Protein AF-A0AA45U0K4-F1 (afdb_monomer_lite)

Radius of gyration: 19.14 Å; chains: 1; bounding box: 47×31×53 Å

Sequence (154 aa):
AHTVQAVRRYLKDFLSRPASLDAPASLASCLDSLPSGERLRLLDALYEMALADGPLQRSEREALKRMAEGLDVPDAKVQALAELHLGDATAHYQTLGLPPDATDAEVKSAYRKLAARFHPDKAAHLAPKAAEQAARRFQAARDAYEEIRRLRGL

pLDDT: mean 78.35, std 15.09, range [41.66, 93.94]

Structure (mmCIF, N/CA/C/O backbone):
data_AF-A0AA45U0K4-F1
#
_entry.id   AF-A0AA45U0K4-F1
#
loop_
_atom_site.group_PDB
_atom_site.id
_atom_site.type_symbol
_atom_site.label_atom_id
_atom_site.label_alt_id
_atom_site.label_comp_id
_atom_site.label_asym_id
_atom_site.label_entity_id
_atom_site.label_seq_id
_atom_site.pdbx_PDB_ins_code
_atom_site.Cartn_x
_atom_site.Cartn_y
_atom_site.Cartn_z
_atom_site.occupancy
_atom_site.B_iso_or_equiv
_atom_site.auth_seq_id
_atom_site.auth_comp_id
_atom_site.auth_asym_id
_atom_site.auth_atom_id
_atom_site.pdbx_PDB_model_num
ATOM 1 N N . ALA A 1 1 ? -23.442 -13.424 21.223 1.00 48.38 1 ALA A N 1
ATOM 2 C CA . ALA A 1 1 ? -22.963 -13.252 19.832 1.00 48.38 1 ALA A CA 1
ATOM 3 C C . ALA A 1 1 ? -23.485 -11.978 19.137 1.00 48.38 1 ALA A C 1
ATOM 5 O O . ALA A 1 1 ? -22.806 -11.486 18.248 1.00 48.38 1 ALA A O 1
ATOM 6 N N . HIS A 1 2 ? -24.622 -11.387 19.545 1.00 43.97 2 HIS A N 1
ATOM 7 C CA . HIS A 1 2 ? -25.192 -10.186 18.899 1.00 43.97 2 HIS A CA 1
ATOM 8 C C . HIS A 1 2 ? -24.440 -8.865 19.155 1.00 43.97 2 HIS A C 1
ATOM 10 O O . HIS A 1 2 ? -24.473 -7.968 18.317 1.00 43.97 2 HIS A O 1
ATOM 16 N N . THR A 1 3 ? -23.735 -8.737 20.280 1.00 49.09 3 THR A N 1
ATOM 17 C CA . THR A 1 3 ? -23.097 -7.476 20.697 1.00 49.09 3 THR A CA 1
ATOM 18 C C . THR A 1 3 ? -21.894 -7.108 19.828 1.00 49.09 3 THR A C 1
ATOM 20 O O . THR A 1 3 ? -21.745 -5.955 19.443 1.00 49.09 3 THR A O 1
ATOM 23 N N . VAL A 1 4 ? -21.079 -8.096 19.445 1.00 43.69 4 VAL A N 1
ATOM 24 C CA . VAL A 1 4 ? -19.891 -7.886 18.597 1.00 43.69 4 VAL A CA 1
ATOM 25 C C . VAL A 1 4 ? -20.297 -7.479 17.180 1.00 43.69 4 VAL A C 1
ATOM 27 O O . VAL A 1 4 ? -19.729 -6.546 16.628 1.00 43.69 4 VAL A O 1
ATOM 30 N N . GLN A 1 5 ? -21.333 -8.105 16.610 1.00 46.59 5 GLN A N 1
ATOM 31 C CA . GLN A 1 5 ? -21.857 -7.723 15.292 1.00 46.59 5 GLN A CA 1
ATOM 32 C C . GLN A 1 5 ? -22.495 -6.325 15.287 1.00 46.59 5 GLN A C 1
ATOM 34 O O . GLN A 1 5 ? -22.373 -5.606 14.297 1.00 46.59 5 GLN A O 1
ATOM 39 N N . ALA A 1 6 ? -23.141 -5.918 16.384 1.00 47.88 6 ALA A N 1
ATOM 40 C CA . ALA A 1 6 ? -23.707 -4.577 16.520 1.00 47.88 6 ALA A CA 1
ATOM 41 C C . ALA A 1 6 ? -22.615 -3.499 16.633 1.00 47.88 6 ALA A C 1
ATOM 43 O O . ALA A 1 6 ? -22.671 -2.503 15.917 1.00 47.88 6 ALA A O 1
ATOM 44 N N . VAL A 1 7 ? -21.593 -3.729 17.468 1.00 49.81 7 VAL A N 1
ATOM 45 C CA . VAL A 1 7 ? -20.425 -2.835 17.598 1.00 49.81 7 VAL A CA 1
ATOM 46 C C . VAL A 1 7 ? -19.668 -2.738 16.273 1.00 49.81 7 VAL A C 1
ATOM 48 O O . VAL A 1 7 ? -19.337 -1.642 15.830 1.00 49.81 7 VAL A O 1
ATOM 51 N N . ARG A 1 8 ? -19.485 -3.871 15.588 1.00 58.28 8 ARG A N 1
ATOM 52 C CA . ARG A 1 8 ? -18.878 -3.950 14.256 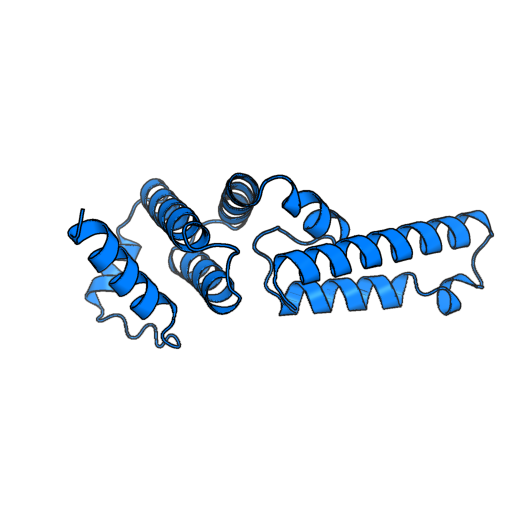1.00 58.28 8 ARG A CA 1
ATOM 53 C C . ARG A 1 8 ? -19.630 -3.114 13.227 1.00 58.28 8 ARG A C 1
ATOM 55 O O . ARG A 1 8 ? -19.020 -2.318 12.525 1.00 58.28 8 ARG A O 1
ATOM 62 N N . ARG A 1 9 ? -20.954 -3.268 13.141 1.00 56.16 9 ARG A N 1
ATOM 63 C CA . ARG A 1 9 ? -21.793 -2.497 12.213 1.00 56.16 9 ARG A CA 1
ATOM 64 C C . ARG A 1 9 ? -21.774 -1.005 12.541 1.00 56.16 9 ARG A C 1
ATOM 66 O O . ARG A 1 9 ? -21.672 -0.197 11.629 1.00 56.16 9 ARG A O 1
ATOM 73 N N . TYR A 1 10 ? -21.810 -0.648 13.823 1.00 55.62 10 TYR A N 1
ATOM 74 C CA . TYR A 1 10 ? -21.736 0.742 14.272 1.00 55.62 10 TYR A CA 1
ATOM 75 C C . TYR A 1 10 ? -20.398 1.400 13.911 1.00 55.62 10 TYR A C 1
ATOM 77 O O . TYR A 1 10 ? -20.380 2.502 13.370 1.00 55.62 10 TYR A O 1
ATOM 85 N N . LEU A 1 11 ? -19.278 0.711 14.147 1.00 57.00 11 LEU A N 1
ATOM 86 C CA . LEU A 1 11 ? -17.960 1.199 13.747 1.00 57.00 11 LEU A CA 1
ATOM 87 C C . LEU A 1 11 ? -17.823 1.267 12.222 1.00 57.00 11 LEU A C 1
ATOM 89 O O . LEU A 1 11 ? -17.258 2.223 11.709 1.00 57.00 11 LEU A O 1
ATOM 93 N N . LYS A 1 12 ? -18.391 0.315 11.477 1.00 58.12 12 LYS A N 1
ATOM 94 C CA . LYS A 1 12 ? -18.384 0.332 10.008 1.00 58.12 12 LYS A CA 1
ATOM 95 C C . LYS A 1 12 ? -19.182 1.508 9.438 1.00 58.12 12 LYS A C 1
ATOM 97 O O . LYS A 1 12 ? -18.701 2.193 8.536 1.00 58.12 12 LYS A O 1
ATOM 102 N N . ASP A 1 13 ? -20.351 1.795 10.008 1.00 59.56 13 ASP A N 1
ATOM 103 C CA . ASP A 1 13 ? -21.154 2.984 9.690 1.00 59.56 13 ASP A CA 1
ATOM 104 C C . ASP A 1 13 ? -20.421 4.280 10.078 1.00 59.56 13 ASP A C 1
ATOM 106 O O . ASP A 1 13 ? -20.567 5.302 9.411 1.00 59.56 13 ASP A O 1
ATOM 110 N N . PHE A 1 14 ? -19.609 4.250 11.137 1.00 58.62 14 PHE A N 1
ATOM 111 C CA . PHE A 1 14 ? -18.775 5.378 11.549 1.00 58.62 14 PHE A CA 1
ATOM 112 C C . PHE A 1 14 ? -17.612 5.625 10.572 1.00 58.62 14 PHE A C 1
ATOM 114 O O . PHE A 1 14 ? -17.404 6.759 10.152 1.00 58.62 14 PHE A O 1
ATOM 121 N N . LEU A 1 15 ? -16.907 4.572 10.143 1.00 55.03 15 LEU A N 1
ATOM 122 C CA . LEU A 1 15 ? -15.785 4.650 9.195 1.00 55.03 15 LEU A CA 1
ATOM 123 C C . LEU A 1 15 ? -16.211 5.032 7.769 1.00 55.03 15 LEU A C 1
ATOM 125 O O . LEU A 1 15 ? -15.426 5.614 7.021 1.00 55.03 15 LEU A O 1
ATOM 129 N N . SER A 1 16 ? -17.439 4.686 7.379 1.00 57.25 16 SER A N 1
ATOM 130 C CA . SER A 1 16 ? -17.976 4.936 6.034 1.00 57.25 16 SER A CA 1
ATOM 131 C C . SER A 1 16 ? -18.598 6.326 5.853 1.00 57.25 16 SER A C 1
ATOM 133 O O . SER A 1 16 ? -18.872 6.726 4.720 1.00 57.25 16 SER A O 1
ATOM 135 N N . ARG A 1 17 ? -18.776 7.105 6.928 1.00 54.06 17 ARG A N 1
ATOM 136 C CA . ARG A 1 17 ? -19.205 8.507 6.831 1.00 54.06 17 ARG A CA 1
ATOM 137 C C . ARG A 1 17 ? -18.054 9.383 6.311 1.00 54.06 17 ARG A C 1
ATOM 139 O O . ARG A 1 17 ? -16.918 9.234 6.768 1.00 54.06 17 ARG A O 1
ATOM 146 N N . PRO A 1 18 ? -18.307 10.307 5.361 1.00 42.62 18 PRO A N 1
ATOM 147 C CA . PRO A 1 18 ? -17.314 11.304 4.983 1.00 42.62 18 PRO A CA 1
ATOM 148 C C . PRO A 1 18 ? -16.953 12.092 6.238 1.00 42.62 18 PRO A C 1
ATOM 150 O O . PRO A 1 18 ? -17.827 12.609 6.931 1.00 42.62 18 PRO A O 1
ATOM 153 N N . ALA A 1 19 ? -15.664 12.107 6.558 1.00 49.19 19 ALA A N 1
ATOM 154 C CA . ALA A 1 19 ? -15.159 12.742 7.754 1.00 49.19 19 ALA A CA 1
ATOM 155 C C . ALA A 1 19 ? -15.394 14.250 7.642 1.00 49.19 19 ALA A C 1
ATOM 157 O O . ALA A 1 19 ? -14.581 14.965 7.063 1.00 49.19 19 ALA A O 1
ATOM 158 N N . SER A 1 20 ? -16.456 14.750 8.260 1.00 41.66 20 SER A N 1
ATOM 159 C CA . SER A 1 20 ? -16.126 15.736 9.262 1.00 41.66 20 SER A CA 1
ATOM 160 C C . SER A 1 20 ? -15.620 14.934 10.455 1.00 41.66 20 SER A C 1
ATOM 162 O O . SER A 1 20 ? -16.335 14.137 11.060 1.00 41.66 20 SER A O 1
ATOM 164 N N . LEU A 1 21 ? -14.345 15.111 10.787 1.00 47.16 21 LEU A N 1
ATOM 165 C CA . LEU A 1 21 ? -13.889 14.890 12.154 1.00 47.16 21 LEU A CA 1
ATOM 166 C C . LEU A 1 21 ? -14.484 15.999 13.044 1.00 47.16 21 LEU A C 1
ATOM 168 O O . LEU A 1 21 ? -13.796 16.536 13.901 1.00 47.16 21 LEU A O 1
ATOM 172 N N . ASP A 1 22 ? -15.778 16.309 12.895 1.00 44.81 22 ASP A N 1
ATOM 173 C CA . ASP A 1 22 ? -16.581 16.901 13.959 1.00 44.81 22 ASP A CA 1
ATOM 174 C C . ASP A 1 22 ? -16.874 15.772 14.950 1.00 44.81 22 ASP A C 1
ATOM 176 O O . ASP A 1 22 ? -18.016 15.442 15.275 1.00 44.81 22 ASP A O 1
ATOM 180 N N . ALA A 1 23 ? -15.815 15.104 15.407 1.00 44.09 23 ALA A N 1
ATOM 181 C CA . ALA A 1 23 ? -15.914 14.377 16.640 1.00 44.09 23 ALA A CA 1
ATOM 182 C C . ALA A 1 23 ? -16.310 15.449 17.666 1.00 44.09 23 ALA A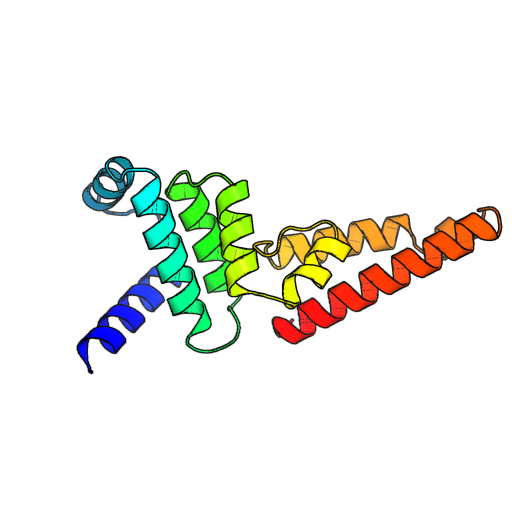 C 1
ATOM 184 O O . ALA A 1 23 ? -15.625 16.477 17.739 1.00 44.09 23 ALA A O 1
ATOM 185 N N . PRO A 1 24 ? -17.405 15.282 18.434 1.00 44.53 24 PRO A N 1
ATOM 186 C CA . PRO A 1 24 ? -17.619 16.153 19.580 1.00 44.53 24 PRO A CA 1
ATOM 187 C C . PRO A 1 24 ? -16.301 16.163 20.354 1.00 44.53 24 PRO A C 1
ATOM 189 O O . PRO A 1 24 ? -15.678 15.106 20.484 1.00 44.53 24 PRO A O 1
ATOM 192 N N . ALA A 1 25 ? -15.841 17.341 20.783 1.00 48.19 25 ALA A N 1
ATOM 193 C CA . ALA A 1 25 ? -14.499 17.574 21.331 1.00 48.19 25 ALA A CA 1
ATOM 194 C C . ALA A 1 25 ? -14.022 16.507 22.350 1.00 48.19 25 ALA A C 1
ATOM 196 O O . ALA A 1 25 ? -12.825 16.293 22.509 1.00 48.19 25 ALA A O 1
ATOM 197 N N . SER A 1 26 ? -14.960 15.782 22.969 1.00 46.22 26 SER A N 1
ATOM 198 C CA . SER A 1 26 ? -14.763 14.598 23.806 1.00 46.22 26 SER A CA 1
ATOM 199 C C . SER A 1 26 ? -14.026 13.413 23.160 1.00 46.22 26 SER A C 1
ATOM 201 O O . SER A 1 26 ? -13.262 12.746 23.846 1.00 46.22 26 SER A O 1
ATOM 203 N N . LEU A 1 27 ? -14.244 13.097 21.877 1.00 46.62 27 LEU A N 1
ATOM 204 C CA . LEU A 1 27 ? -13.579 11.952 21.229 1.00 46.62 27 LEU A CA 1
ATOM 205 C C . LEU A 1 27 ? -12.143 12.303 20.828 1.00 46.62 27 LEU A C 1
ATOM 207 O O . LEU A 1 27 ? -11.244 11.507 21.067 1.00 46.62 27 LEU A O 1
ATOM 211 N N . ALA A 1 28 ? -11.914 13.513 20.310 1.00 51.09 28 ALA A N 1
ATOM 212 C CA . ALA A 1 28 ? -10.569 14.011 20.023 1.00 51.09 28 ALA A CA 1
ATOM 213 C C . ALA A 1 28 ? -9.715 14.102 21.304 1.00 51.09 28 ALA A C 1
ATOM 215 O O . ALA A 1 28 ? -8.597 13.597 21.323 1.00 51.09 28 ALA A O 1
ATOM 216 N N . SER A 1 29 ? -10.271 14.613 22.414 1.00 52.56 29 SER A N 1
ATOM 217 C CA . SER A 1 29 ? -9.548 14.666 23.696 1.00 52.56 29 SER A CA 1
ATOM 218 C C . SER A 1 29 ? -9.256 13.281 24.287 1.00 52.56 29 SER A C 1
ATOM 220 O O . SER A 1 29 ? -8.231 13.081 24.940 1.00 52.56 29 SER A O 1
ATOM 222 N N . CYS A 1 30 ? -10.152 12.309 24.080 1.00 54.59 30 CYS A N 1
ATOM 223 C CA . CYS A 1 30 ? -9.902 10.920 24.462 1.00 54.59 30 CYS A CA 1
ATOM 224 C C . CYS A 1 30 ? -8.782 10.294 23.627 1.00 54.59 30 CYS A C 1
ATOM 226 O O . CYS A 1 30 ? -7.973 9.559 24.176 1.00 54.59 30 CYS A O 1
ATOM 228 N N . LEU A 1 31 ? -8.704 10.589 22.328 1.00 55.38 31 LEU A N 1
ATOM 229 C CA . LEU A 1 31 ? -7.654 10.047 21.464 1.00 55.38 31 LEU A CA 1
ATOM 230 C C . LEU A 1 31 ? -6.277 10.666 21.757 1.00 55.38 31 LEU A C 1
ATOM 232 O O . LEU A 1 31 ? -5.282 9.939 21.776 1.00 55.38 31 LEU A O 1
ATOM 236 N N . ASP A 1 32 ? -6.224 11.959 22.092 1.00 58.31 32 ASP A N 1
ATOM 237 C CA . ASP A 1 32 ? -4.986 12.643 22.496 1.00 58.31 32 ASP A CA 1
ATOM 238 C C . ASP A 1 32 ? -4.381 12.067 23.783 1.00 58.31 32 ASP A C 1
ATOM 240 O O . ASP A 1 32 ? -3.159 11.991 23.925 1.00 58.31 32 ASP A O 1
ATOM 244 N N . SER A 1 33 ? -5.226 11.600 24.706 1.00 64.25 33 SER A N 1
ATOM 245 C CA . SER A 1 33 ? -4.796 11.025 25.987 1.00 64.25 33 SER A CA 1
ATOM 246 C C . SER A 1 33 ? -4.389 9.547 25.912 1.00 64.25 33 SER A C 1
ATOM 248 O O . SER A 1 33 ? -3.844 9.022 26.885 1.00 64.25 33 SER A O 1
ATOM 250 N N . LEU A 1 34 ? -4.582 8.874 24.769 1.00 66.50 34 LEU A N 1
ATOM 251 C CA . LEU A 1 34 ? -4.164 7.481 24.599 1.00 66.50 34 LEU A CA 1
ATOM 252 C C . LEU A 1 34 ? -2.636 7.380 24.459 1.00 66.50 34 LEU A C 1
ATOM 254 O O . LEU A 1 34 ? -2.060 8.034 23.584 1.00 66.50 34 LEU A O 1
ATOM 258 N N . PRO A 1 35 ? -1.954 6.518 25.232 1.00 77.06 35 PRO A N 1
ATOM 259 C CA . PRO A 1 35 ? -0.537 6.241 25.029 1.00 77.06 35 PRO A CA 1
ATOM 260 C C . PRO A 1 35 ? -0.306 5.538 23.684 1.00 77.06 35 PRO A C 1
ATOM 262 O O . PRO A 1 35 ? -1.148 4.778 23.202 1.00 77.06 35 PRO A O 1
ATOM 265 N N . SER A 1 36 ? 0.874 5.722 23.084 1.00 74.31 36 SER A N 1
ATOM 266 C CA . SER A 1 36 ? 1.190 5.243 21.725 1.00 74.31 36 SER A CA 1
ATOM 267 C C . SER A 1 36 ? 0.973 3.735 21.513 1.00 74.31 36 SER A C 1
ATOM 269 O O . SER A 1 36 ? 0.763 3.294 20.384 1.00 74.31 36 SER A O 1
ATOM 271 N N . GLY A 1 37 ? 1.045 2.929 22.579 1.00 77.69 37 GLY A N 1
ATOM 272 C CA . GLY A 1 37 ? 0.762 1.492 22.529 1.00 77.69 37 GLY A CA 1
ATOM 273 C C . GLY A 1 37 ? -0.724 1.164 22.354 1.00 77.69 37 GLY A C 1
ATOM 274 O O . GLY A 1 37 ? -1.060 0.220 21.644 1.00 77.69 37 GLY A O 1
ATOM 275 N N . GLU A 1 38 ? -1.621 1.952 22.948 1.00 80.69 38 GLU A N 1
ATOM 276 C CA . GLU A 1 38 ? -3.071 1.761 22.819 1.00 80.69 38 GLU A CA 1
ATOM 277 C C . GLU A 1 38 ? -3.585 2.253 21.469 1.00 80.69 38 GLU A C 1
ATOM 279 O O . GLU A 1 38 ? -4.422 1.593 20.858 1.00 80.69 38 GLU A O 1
ATOM 284 N N . ARG A 1 39 ? -3.007 3.341 20.946 1.00 83.06 39 ARG A N 1
ATOM 285 C CA . ARG A 1 39 ? -3.296 3.827 19.587 1.00 83.06 39 ARG A CA 1
ATOM 286 C C . ARG A 1 39 ? -2.997 2.765 18.529 1.00 83.06 39 ARG A C 1
ATOM 288 O O . ARG A 1 39 ? -3.783 2.567 17.607 1.00 83.06 39 ARG A O 1
ATOM 295 N N . LEU A 1 40 ? -1.893 2.035 18.707 1.00 84.56 40 LEU A N 1
ATOM 296 C CA . LEU A 1 40 ? -1.521 0.934 17.823 1.00 84.56 40 LEU A CA 1
ATOM 297 C C . LEU A 1 40 ? -2.509 -0.235 17.910 1.00 84.56 40 LEU A C 1
ATOM 299 O O . LEU A 1 40 ? -2.921 -0.745 16.878 1.00 84.56 40 LEU A O 1
ATOM 303 N N . ARG A 1 41 ? -2.921 -0.628 19.123 1.00 84.88 41 ARG A N 1
ATOM 304 C CA . ARG A 1 41 ? -3.920 -1.694 19.329 1.00 84.88 41 ARG A CA 1
ATOM 305 C C . ARG A 1 41 ? -5.281 -1.342 18.741 1.00 84.88 41 ARG A C 1
ATOM 307 O O . ARG A 1 41 ? -5.971 -2.216 18.231 1.00 84.88 41 ARG A O 1
ATOM 314 N N . LEU A 1 42 ? -5.673 -0.071 18.815 1.00 85.38 42 LEU A N 1
ATOM 315 C CA . LEU A 1 42 ? -6.896 0.397 18.176 1.00 85.38 42 LEU A CA 1
ATOM 316 C C . LEU A 1 42 ? -6.796 0.243 16.657 1.00 85.38 42 LEU A C 1
ATOM 318 O O . LEU A 1 42 ? -7.699 -0.319 16.048 1.00 85.38 42 LEU A O 1
ATOM 322 N N . LEU A 1 43 ? -5.695 0.702 16.057 1.00 86.25 43 LEU A N 1
ATOM 323 C CA . LEU A 1 43 ? -5.474 0.568 14.618 1.00 86.25 43 LEU A CA 1
ATOM 324 C C . LEU A 1 43 ? -5.444 -0.904 14.175 1.00 86.25 43 LEU A C 1
ATOM 326 O O . LEU A 1 43 ? -6.057 -1.247 13.169 1.00 86.25 43 LEU A O 1
ATOM 330 N N . ASP A 1 44 ? -4.800 -1.768 14.956 1.00 88.06 44 ASP A N 1
ATOM 331 C CA . ASP A 1 44 ? -4.756 -3.219 14.756 1.00 88.06 44 ASP A CA 1
ATOM 332 C C . ASP A 1 44 ? -6.163 -3.845 14.734 1.00 88.06 44 ASP A C 1
ATOM 334 O O . ASP A 1 44 ? -6.558 -4.476 13.754 1.00 88.06 44 ASP A O 1
ATOM 338 N N . ALA A 1 45 ? -6.986 -3.553 15.745 1.00 85.62 45 ALA A N 1
ATOM 339 C CA . ALA A 1 45 ? -8.370 -4.027 15.808 1.00 85.62 45 ALA A CA 1
ATOM 340 C C . ALA A 1 45 ? -9.236 -3.513 14.641 1.00 85.62 45 ALA A C 1
ATOM 342 O O . ALA A 1 45 ? -10.150 -4.202 14.179 1.00 85.62 45 ALA A O 1
ATOM 343 N N . LEU A 1 46 ? -8.968 -2.300 14.145 1.00 86.00 46 LEU A N 1
ATOM 344 C CA . LEU A 1 46 ? -9.663 -1.754 12.978 1.00 86.00 46 LEU A CA 1
ATOM 345 C C . LEU A 1 46 ? -9.279 -2.496 11.691 1.00 86.00 46 LEU A C 1
ATOM 347 O O . LEU A 1 46 ? -10.159 -2.741 10.864 1.00 86.00 46 LEU A O 1
ATOM 351 N N . TYR A 1 47 ? -8.009 -2.884 11.534 1.00 87.00 47 TYR A N 1
ATOM 352 C CA . TYR A 1 47 ? -7.565 -3.737 10.428 1.00 87.00 47 TYR A CA 1
ATOM 353 C C . TYR A 1 47 ? -8.255 -5.104 10.463 1.00 87.00 47 TYR A C 1
ATOM 355 O O . TYR A 1 47 ? -8.842 -5.508 9.456 1.00 87.00 47 TYR A O 1
ATOM 363 N N . GLU A 1 48 ? -8.261 -5.777 11.619 1.00 86.56 48 GLU A N 1
ATOM 364 C CA . GLU A 1 48 ? -8.940 -7.070 11.787 1.00 86.56 48 GLU A CA 1
ATOM 365 C C . GLU A 1 48 ? -10.424 -6.979 11.417 1.00 86.56 48 GLU A C 1
ATOM 367 O O . GLU A 1 48 ? -10.959 -7.802 10.671 1.00 86.56 48 GLU A O 1
ATOM 372 N N . MET A 1 49 ? -11.103 -5.943 11.908 1.00 84.25 49 MET A N 1
ATOM 373 C CA . MET A 1 49 ? -12.526 -5.745 11.665 1.00 84.25 49 MET A CA 1
ATOM 374 C C . MET A 1 49 ? -12.838 -5.490 10.188 1.00 84.25 49 MET A C 1
ATOM 376 O O . MET A 1 49 ? -13.841 -6.003 9.679 1.00 84.25 49 MET A O 1
ATOM 380 N N . ALA A 1 50 ? -12.005 -4.696 9.517 1.00 84.75 50 ALA A N 1
ATOM 381 C CA . ALA A 1 50 ? -12.194 -4.356 8.116 1.00 84.75 50 ALA A CA 1
ATOM 382 C C . ALA A 1 50 ? -11.934 -5.567 7.199 1.00 84.75 50 ALA A C 1
ATOM 384 O O . ALA A 1 50 ? -12.660 -5.771 6.230 1.00 84.75 50 ALA A O 1
ATOM 385 N N . LEU A 1 51 ? -10.976 -6.430 7.550 1.00 83.88 51 LEU A N 1
ATOM 386 C CA . LEU A 1 51 ? -10.693 -7.670 6.816 1.00 83.88 51 LEU A CA 1
ATOM 387 C C . LEU A 1 51 ? -11.681 -8.806 7.111 1.00 83.88 51 LEU A C 1
ATOM 389 O O . LEU A 1 51 ? -11.819 -9.741 6.323 1.00 83.88 51 LEU A O 1
ATOM 393 N N . ALA A 1 52 ? -12.414 -8.737 8.221 1.00 83.69 52 ALA A N 1
ATOM 394 C CA . ALA A 1 52 ? -13.299 -9.818 8.635 1.00 83.69 52 ALA A CA 1
ATOM 395 C C . ALA A 1 52 ? -14.528 -10.023 7.721 1.00 83.69 52 ALA A C 1
ATOM 397 O O . ALA A 1 52 ? -15.198 -11.048 7.833 1.00 83.69 52 ALA A O 1
ATOM 398 N N . ASP A 1 53 ? -14.902 -9.051 6.876 1.00 75.19 53 ASP A N 1
ATOM 399 C CA . ASP A 1 53 ? -16.014 -9.192 5.907 1.00 75.19 53 ASP A CA 1
ATOM 400 C C . ASP A 1 53 ? -15.529 -9.562 4.496 1.00 75.19 53 ASP A C 1
ATOM 402 O O . ASP A 1 53 ? -16.348 -9.760 3.597 1.00 75.19 53 ASP A O 1
ATOM 406 N N . GLY A 1 54 ? -14.214 -9.654 4.289 1.00 77.31 54 GLY A N 1
ATOM 407 C CA . GLY A 1 54 ? -13.610 -9.899 2.987 1.00 77.31 54 GLY A CA 1
ATOM 408 C C . GLY A 1 54 ? -12.471 -8.924 2.682 1.00 77.31 54 GLY A C 1
ATOM 409 O O . GLY A 1 54 ? -11.875 -8.353 3.595 1.00 77.31 54 GLY A O 1
ATOM 410 N N . PRO A 1 55 ? -12.121 -8.742 1.396 1.00 79.62 55 PRO A N 1
ATOM 411 C CA . PRO A 1 55 ? -11.015 -7.876 1.024 1.00 79.62 55 PRO A CA 1
ATOM 412 C C . PRO A 1 55 ? -11.305 -6.429 1.419 1.00 79.62 55 PRO A C 1
ATOM 414 O O . PRO A 1 55 ? -12.414 -5.925 1.238 1.00 79.62 55 PRO A O 1
ATOM 417 N N . LEU A 1 56 ? -10.264 -5.759 1.910 1.00 81.31 56 LEU A N 1
ATOM 418 C CA . LEU A 1 56 ? -10.339 -4.387 2.391 1.00 81.31 56 LEU A CA 1
ATOM 419 C C . LEU A 1 56 ? -10.872 -3.453 1.292 1.00 81.31 56 LEU A C 1
ATOM 421 O O . LEU A 1 56 ? -10.243 -3.299 0.234 1.00 81.31 56 LEU A O 1
ATOM 425 N N . GLN A 1 57 ? -12.020 -2.824 1.539 1.00 82.19 57 GLN A N 1
ATOM 426 C CA . GLN A 1 57 ? -12.647 -1.937 0.567 1.00 82.19 57 GLN A CA 1
ATOM 427 C C . GLN A 1 57 ? -11.900 -0.606 0.475 1.00 82.19 57 GLN A C 1
ATOM 429 O O . GLN A 1 57 ? -11.180 -0.196 1.388 1.00 82.19 57 GLN A O 1
ATOM 434 N N . ARG A 1 58 ? -12.096 0.115 -0.634 1.00 82.38 58 ARG A N 1
ATOM 435 C CA . ARG A 1 58 ? -11.462 1.421 -0.853 1.00 82.38 58 ARG A CA 1
ATOM 436 C C . ARG A 1 58 ? -11.748 2.410 0.283 1.00 82.38 58 ARG A C 1
ATOM 438 O O . ARG A 1 58 ? -10.817 3.028 0.790 1.00 82.38 58 ARG A O 1
ATOM 445 N N . SER A 1 59 ? -13.012 2.538 0.690 1.00 79.81 59 SER A N 1
ATOM 446 C CA . SER A 1 59 ? -13.431 3.446 1.766 1.00 79.81 59 SER A CA 1
ATOM 447 C C . SER A 1 59 ? -12.826 3.069 3.118 1.00 79.81 59 SER A C 1
ATOM 449 O O . SER A 1 59 ? -12.431 3.953 3.871 1.00 79.81 59 SER A O 1
ATOM 451 N N . GLU A 1 60 ? -12.709 1.773 3.413 1.00 84.31 60 GLU A N 1
ATOM 452 C CA . GLU A 1 60 ? -12.106 1.263 4.651 1.00 84.31 60 GLU A CA 1
ATOM 453 C C . GLU A 1 60 ? -10.603 1.543 4.682 1.00 84.31 60 GLU A C 1
ATOM 455 O O . GLU A 1 60 ? -10.087 2.022 5.685 1.00 84.31 60 GLU A O 1
ATOM 460 N N . ARG A 1 61 ? -9.907 1.341 3.559 1.00 84.75 61 ARG A N 1
ATOM 461 C CA . ARG A 1 61 ? -8.476 1.637 3.424 1.00 84.75 61 ARG A CA 1
ATOM 462 C C . ARG A 1 61 ? -8.194 3.140 3.570 1.00 84.75 61 ARG A C 1
ATOM 464 O O . ARG A 1 61 ? -7.292 3.536 4.302 1.00 84.75 61 ARG A O 1
ATOM 471 N N . GLU A 1 62 ? -9.010 3.985 2.935 1.00 83.44 62 GLU A N 1
ATOM 472 C CA . GLU A 1 62 ? -8.944 5.446 3.092 1.00 83.44 62 GLU A CA 1
ATOM 473 C C . GLU A 1 62 ? -9.299 5.895 4.525 1.00 83.44 62 GLU A C 1
ATOM 475 O O . GLU A 1 62 ? -8.762 6.890 5.009 1.00 83.44 62 GLU A O 1
ATOM 480 N N . ALA A 1 63 ? -10.205 5.200 5.221 1.00 82.62 63 ALA A N 1
ATOM 481 C CA . ALA A 1 63 ? -10.531 5.482 6.620 1.00 82.62 63 ALA A CA 1
ATOM 482 C C . ALA A 1 63 ? -9.394 5.077 7.571 1.00 82.62 63 ALA A C 1
ATOM 484 O O . ALA A 1 63 ? -9.000 5.886 8.404 1.00 82.62 63 ALA A O 1
ATOM 485 N N . LEU A 1 64 ? -8.819 3.882 7.406 1.00 85.50 64 LEU A N 1
ATOM 486 C CA . LEU A 1 64 ? -7.690 3.397 8.207 1.00 85.50 64 LEU A CA 1
ATOM 487 C C . LEU A 1 64 ? -6.482 4.331 8.112 1.00 85.50 64 LEU A C 1
ATOM 489 O O . LEU A 1 64 ? -5.894 4.661 9.139 1.00 85.50 64 LEU A O 1
ATOM 493 N N . LYS A 1 65 ? -6.158 4.816 6.907 1.00 84.81 65 LYS A N 1
ATOM 494 C CA . LYS A 1 65 ? -5.061 5.772 6.708 1.00 84.81 65 LYS A CA 1
ATOM 495 C C . LYS A 1 65 ? -5.309 7.096 7.435 1.00 84.81 65 LYS A C 1
ATOM 497 O O . LYS A 1 65 ? -4.466 7.543 8.204 1.00 84.81 65 LYS A O 1
ATOM 502 N N . ARG A 1 66 ? -6.507 7.669 7.286 1.00 81.62 66 ARG A N 1
ATOM 503 C CA . ARG A 1 66 ? -6.902 8.897 8.001 1.00 81.62 66 ARG A CA 1
ATOM 504 C C . ARG A 1 66 ? -6.911 8.719 9.517 1.00 81.62 66 ARG A C 1
ATOM 506 O O . ARG A 1 66 ? -6.573 9.643 10.246 1.00 81.62 66 ARG A O 1
ATOM 513 N N . MET A 1 67 ? -7.309 7.547 10.009 1.00 83.25 67 MET A N 1
ATOM 514 C CA . MET A 1 67 ? -7.266 7.252 11.439 1.00 83.25 67 MET A CA 1
ATOM 515 C C . MET A 1 67 ? -5.840 7.094 11.943 1.00 83.25 67 MET A C 1
ATOM 517 O O . MET A 1 67 ? -5.544 7.590 13.020 1.00 83.25 67 MET A O 1
ATOM 521 N N . ALA A 1 68 ? -4.954 6.452 11.184 1.00 85.88 68 ALA A N 1
ATOM 522 C CA . ALA A 1 68 ? -3.544 6.373 11.542 1.00 85.88 68 ALA A CA 1
ATOM 523 C C . ALA A 1 68 ? -2.911 7.771 11.659 1.00 85.88 68 ALA A C 1
ATOM 525 O O . ALA A 1 68 ? -2.241 8.047 12.653 1.00 85.88 68 ALA A O 1
ATOM 526 N N . GLU A 1 69 ? -3.215 8.660 10.707 1.00 84.12 69 GLU A N 1
ATOM 527 C CA . GLU A 1 69 ? -2.821 10.075 10.737 1.00 84.12 69 GLU A CA 1
ATOM 528 C C . GLU A 1 69 ? -3.419 10.805 11.954 1.00 84.12 69 GLU A C 1
ATOM 530 O O . GLU A 1 69 ? -2.700 11.464 12.698 1.00 84.12 69 GLU A O 1
ATOM 535 N N . GLY A 1 70 ? -4.722 10.648 12.214 1.00 81.06 70 GLY A N 1
ATOM 536 C CA . GLY A 1 70 ? -5.404 11.293 13.343 1.00 81.06 70 GLY A CA 1
ATOM 537 C C . GLY A 1 70 ? -5.006 10.759 14.725 1.00 81.06 70 GLY A C 1
ATOM 538 O O . GLY A 1 70 ? -5.149 11.464 15.718 1.00 81.06 70 GLY A O 1
ATOM 539 N N . LEU A 1 71 ? -4.505 9.525 14.801 1.00 80.25 71 LEU A N 1
ATOM 540 C CA . LEU A 1 71 ? -3.962 8.915 16.018 1.00 80.25 71 LEU A CA 1
ATOM 541 C C . LEU A 1 71 ? -2.463 9.209 16.199 1.00 80.25 71 LEU A C 1
ATOM 543 O O . LEU A 1 71 ? -1.876 8.762 17.188 1.00 80.25 71 LEU A O 1
ATOM 547 N N . ASP A 1 72 ? -1.830 9.929 15.269 1.00 84.44 72 ASP A N 1
ATOM 548 C CA . ASP A 1 72 ? -0.387 10.198 15.281 1.00 84.44 72 ASP A CA 1
ATOM 549 C C . ASP A 1 72 ? 0.429 8.895 15.431 1.00 84.44 72 ASP A C 1
ATOM 551 O O . ASP A 1 72 ? 1.346 8.757 16.246 1.00 84.44 72 ASP A O 1
ATOM 555 N N . VAL A 1 73 ? 0.019 7.860 14.687 1.00 83.94 73 VAL A N 1
ATOM 556 C CA . VAL A 1 73 ? 0.752 6.594 14.624 1.00 83.94 73 VAL A CA 1
ATOM 557 C C . VAL A 1 73 ? 1.858 6.749 13.581 1.00 83.94 73 VAL A C 1
ATOM 559 O O . VAL A 1 73 ? 1.556 7.050 12.430 1.00 83.94 73 VAL A O 1
ATOM 562 N N . PRO A 1 74 ? 3.134 6.497 13.930 1.00 87.69 74 PRO A N 1
ATOM 563 C CA . PRO A 1 74 ? 4.223 6.598 12.967 1.00 87.69 74 PRO A CA 1
ATOM 564 C C . PRO A 1 74 ? 4.007 5.679 11.762 1.00 87.69 74 PRO A C 1
ATOM 566 O O . PRO A 1 74 ? 3.727 4.492 11.954 1.00 87.69 74 PRO A O 1
ATOM 569 N N . ASP A 1 75 ? 4.249 6.184 10.549 1.00 87.50 75 ASP A N 1
ATOM 570 C CA . ASP A 1 75 ? 4.088 5.438 9.289 1.00 87.50 75 ASP A CA 1
ATOM 571 C C . ASP A 1 75 ? 4.746 4.056 9.325 1.00 87.50 75 ASP A C 1
ATOM 573 O O . ASP A 1 75 ? 4.152 3.071 8.903 1.00 87.50 75 ASP A O 1
ATOM 577 N N . ALA A 1 76 ? 5.943 3.940 9.909 1.00 87.94 76 ALA A N 1
ATOM 578 C CA . ALA A 1 76 ? 6.641 2.659 10.037 1.00 87.94 76 ALA A CA 1
ATOM 579 C C . ALA A 1 76 ? 5.816 1.594 10.788 1.00 87.94 76 ALA A C 1
ATOM 581 O O . ALA A 1 76 ? 5.864 0.414 10.449 1.00 87.94 76 ALA A O 1
ATOM 582 N N . LYS A 1 77 ? 5.033 1.997 11.798 1.00 87.94 77 LYS A N 1
ATOM 583 C CA . LYS A 1 77 ? 4.142 1.087 12.530 1.00 87.94 77 LYS A CA 1
ATOM 584 C C . LYS A 1 77 ? 2.874 0.768 11.743 1.00 87.94 77 LYS A C 1
ATOM 586 O O . LYS A 1 77 ? 2.400 -0.360 11.821 1.00 87.94 77 LYS A O 1
ATOM 591 N N . VAL A 1 78 ? 2.344 1.734 10.991 1.00 88.38 78 VAL A N 1
ATOM 592 C CA . VAL A 1 78 ? 1.192 1.525 10.097 1.00 88.38 78 VAL A CA 1
ATOM 593 C C . VAL A 1 78 ? 1.547 0.511 9.016 1.00 88.38 78 VAL A C 1
ATOM 595 O O . VAL A 1 78 ? 0.793 -0.429 8.787 1.00 88.38 78 VAL A O 1
ATOM 598 N N . GLN A 1 79 ? 2.729 0.660 8.416 1.00 87.94 79 GLN A N 1
ATOM 599 C CA . GLN A 1 79 ? 3.266 -0.262 7.422 1.00 87.94 79 GLN A CA 1
ATOM 600 C C . GLN A 1 79 ? 3.453 -1.655 8.014 1.00 87.94 79 GLN A C 1
ATOM 602 O O . GLN A 1 79 ? 2.933 -2.607 7.449 1.00 87.94 79 GLN A O 1
ATOM 607 N N . ALA A 1 80 ? 4.093 -1.777 9.181 1.00 87.69 80 ALA A N 1
ATOM 608 C CA . ALA A 1 80 ? 4.273 -3.069 9.844 1.00 87.69 80 ALA A CA 1
ATOM 609 C C . ALA A 1 80 ? 2.937 -3.767 10.173 1.00 87.69 80 ALA A C 1
ATOM 611 O O . ALA A 1 80 ? 2.814 -4.977 9.994 1.00 87.69 80 ALA A O 1
ATOM 612 N N . LEU A 1 81 ? 1.920 -3.017 10.620 1.00 88.06 81 LEU A N 1
ATOM 613 C CA . LEU A 1 81 ? 0.574 -3.559 10.835 1.00 88.06 81 LEU A CA 1
ATOM 614 C C . LEU A 1 81 ? -0.073 -4.001 9.521 1.00 88.06 81 LEU A C 1
ATOM 616 O O . LEU A 1 81 ? -0.598 -5.105 9.426 1.00 88.06 81 LEU A O 1
ATOM 620 N N . ALA A 1 82 ? -0.021 -3.160 8.494 1.00 86.62 82 ALA A N 1
ATOM 621 C CA . ALA A 1 82 ? -0.561 -3.494 7.186 1.00 86.62 82 ALA A CA 1
ATOM 622 C C . ALA A 1 82 ? 0.134 -4.731 6.588 1.00 86.62 82 ALA A C 1
ATOM 624 O O . ALA A 1 82 ? -0.539 -5.571 5.999 1.00 86.62 82 ALA A O 1
ATOM 625 N N . GLU A 1 83 ? 1.448 -4.884 6.777 1.00 87.31 83 GLU A N 1
ATOM 626 C CA . GLU A 1 83 ? 2.198 -6.076 6.368 1.00 87.31 83 GLU A CA 1
ATOM 627 C C . GLU A 1 83 ? 1.728 -7.333 7.099 1.00 87.31 83 GLU A C 1
ATOM 629 O O . GLU A 1 83 ? 1.466 -8.351 6.455 1.00 87.31 83 GLU A O 1
ATOM 634 N N . LEU A 1 84 ? 1.560 -7.246 8.421 1.00 87.56 84 LEU A N 1
ATOM 635 C CA . LEU A 1 84 ? 1.061 -8.343 9.250 1.00 87.56 84 LEU A CA 1
ATOM 636 C C . LEU A 1 84 ? -0.314 -8.842 8.775 1.00 87.56 84 LEU A C 1
ATOM 638 O O . LEU A 1 84 ? -0.548 -10.047 8.722 1.00 87.56 84 LEU A O 1
ATOM 642 N N . HIS A 1 85 ? -1.202 -7.917 8.411 1.00 85.69 85 HIS A N 1
ATOM 643 C CA . HIS A 1 85 ? -2.586 -8.216 8.037 1.00 85.69 85 HIS A CA 1
ATOM 644 C C . HIS A 1 85 ? -2.771 -8.621 6.571 1.00 85.69 85 HIS A C 1
ATOM 646 O O . HIS A 1 85 ? -3.658 -9.411 6.252 1.00 85.69 85 HIS A O 1
ATOM 652 N N . LEU A 1 86 ? -1.963 -8.073 5.658 1.00 81.12 86 LEU A N 1
ATOM 653 C CA . LEU A 1 86 ? -2.102 -8.295 4.212 1.00 81.12 86 LEU A CA 1
ATOM 654 C C . LEU A 1 86 ? -1.211 -9.433 3.686 1.00 81.12 86 LEU A C 1
ATOM 656 O O . LEU A 1 86 ? -1.436 -9.896 2.564 1.00 81.12 86 LEU A O 1
ATOM 660 N N . GLY A 1 87 ? -0.233 -9.895 4.473 1.00 82.56 87 GLY A N 1
ATOM 661 C CA . GLY A 1 87 ? 0.589 -11.068 4.165 1.00 82.56 87 GLY A CA 1
ATOM 662 C C . GLY A 1 87 ? 1.256 -10.980 2.792 1.00 82.56 87 GLY A C 1
ATOM 663 O O . GLY A 1 87 ? 1.835 -9.952 2.440 1.00 82.56 87 GLY A O 1
ATOM 664 N N . ASP A 1 88 ? 1.130 -12.035 1.984 1.00 73.50 88 ASP A N 1
ATOM 665 C CA . ASP A 1 88 ? 1.786 -12.174 0.672 1.00 73.50 88 ASP A CA 1
ATOM 666 C C . ASP A 1 88 ? 1.451 -11.051 -0.328 1.00 73.50 88 ASP A C 1
ATOM 668 O O . ASP A 1 88 ? 2.237 -10.761 -1.232 1.00 73.50 88 ASP A O 1
ATOM 672 N N . ALA A 1 89 ? 0.323 -10.352 -0.149 1.00 75.62 89 ALA A N 1
ATOM 673 C CA . ALA A 1 89 ? -0.050 -9.233 -1.011 1.00 75.62 89 ALA A CA 1
ATOM 674 C C . ALA A 1 89 ? 0.955 -8.064 -0.944 1.00 75.62 89 ALA A C 1
ATOM 676 O O . ALA A 1 89 ? 1.033 -7.264 -1.880 1.00 75.62 89 ALA A O 1
ATOM 677 N N . THR A 1 90 ? 1.744 -7.970 0.1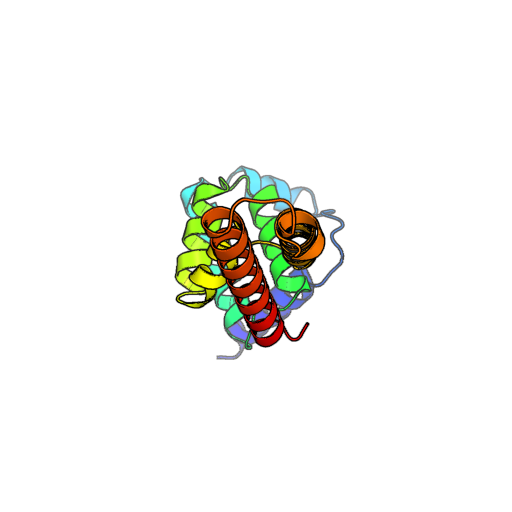33 1.00 82.00 90 THR A N 1
ATOM 678 C CA . THR A 1 90 ? 2.785 -6.947 0.355 1.00 82.00 90 THR A CA 1
ATOM 679 C C . THR A 1 90 ? 3.846 -6.906 -0.741 1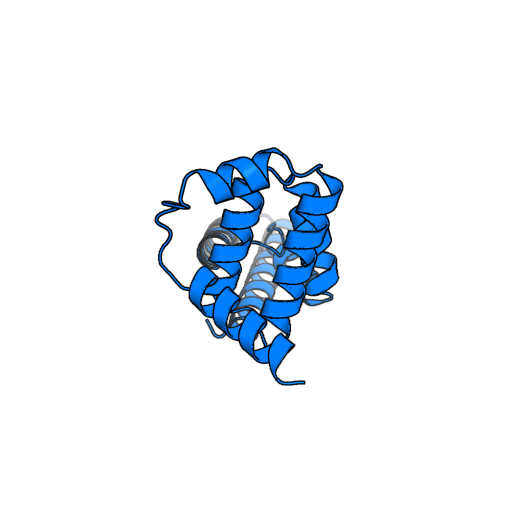.00 82.00 90 THR A C 1
ATOM 681 O O . THR A 1 90 ? 4.258 -5.816 -1.146 1.00 82.00 90 THR A O 1
ATOM 684 N N . ALA A 1 91 ? 4.229 -8.059 -1.296 1.00 84.75 91 ALA A N 1
ATOM 685 C CA . ALA A 1 91 ? 5.264 -8.154 -2.326 1.00 84.75 91 ALA A CA 1
ATOM 686 C C . ALA A 1 91 ? 4.916 -7.348 -3.595 1.00 84.75 91 ALA A C 1
ATOM 688 O O . ALA A 1 91 ? 5.788 -6.749 -4.239 1.00 84.75 91 ALA A O 1
ATOM 689 N N . HIS A 1 92 ? 3.627 -7.266 -3.942 1.00 89.44 92 HIS A N 1
ATOM 690 C CA . HIS A 1 92 ? 3.169 -6.486 -5.092 1.00 89.44 92 HIS A CA 1
ATOM 691 C C . HIS A 1 92 ? 3.280 -4.977 -4.838 1.00 89.44 92 HIS A C 1
ATOM 693 O O . HIS A 1 92 ? 3.716 -4.233 -5.719 1.00 89.44 92 HIS A O 1
ATOM 699 N N . TYR A 1 93 ? 2.963 -4.512 -3.626 1.00 88.88 93 TYR A N 1
ATOM 700 C CA . TYR A 1 93 ? 3.132 -3.101 -3.261 1.00 88.88 93 TYR A CA 1
ATOM 701 C C . TYR A 1 93 ? 4.605 -2.701 -3.265 1.00 88.88 93 TYR A C 1
ATOM 703 O O . TYR A 1 93 ? 4.969 -1.699 -3.882 1.00 88.88 93 TYR A O 1
ATOM 711 N N . GLN A 1 94 ? 5.469 -3.545 -2.698 1.00 89.25 94 GLN A N 1
ATOM 712 C CA . GLN A 1 94 ? 6.916 -3.331 -2.691 1.00 89.25 94 GLN A CA 1
ATOM 713 C C . GLN A 1 94 ? 7.497 -3.256 -4.112 1.00 89.25 94 GLN A C 1
ATOM 715 O O . GLN A 1 94 ? 8.347 -2.409 -4.385 1.00 89.25 94 GLN A O 1
ATOM 720 N N . THR A 1 95 ? 6.990 -4.065 -5.051 1.00 89.88 95 THR A N 1
ATOM 721 C CA . THR A 1 95 ? 7.385 -4.007 -6.474 1.00 89.88 95 THR A CA 1
ATOM 722 C C . THR A 1 95 ? 7.067 -2.649 -7.111 1.00 89.88 95 THR A C 1
ATOM 724 O O . THR A 1 95 ? 7.829 -2.158 -7.948 1.00 89.88 95 THR A O 1
ATOM 727 N N . LEU A 1 96 ? 5.976 -2.001 -6.691 1.00 89.88 96 LEU A N 1
ATOM 728 C CA . LEU A 1 96 ? 5.633 -0.637 -7.103 1.00 89.88 96 LEU A CA 1
ATOM 729 C C . LEU A 1 96 ? 6.360 0.449 -6.290 1.00 89.88 96 LEU A C 1
ATOM 731 O O . LEU A 1 96 ? 6.202 1.635 -6.589 1.00 89.88 96 LEU A O 1
ATOM 735 N N . GLY A 1 97 ? 7.158 0.069 -5.288 1.00 88.81 97 GLY A N 1
ATOM 736 C CA . GLY A 1 97 ? 7.793 0.992 -4.347 1.00 88.81 97 GLY A CA 1
ATOM 737 C C . GLY A 1 97 ? 6.784 1.672 -3.424 1.00 88.81 97 GLY A C 1
ATOM 738 O O . GLY A 1 97 ? 6.971 2.830 -3.057 1.00 88.81 97 GLY A O 1
ATOM 739 N N . LEU A 1 98 ? 5.691 0.978 -3.113 1.00 90.94 98 LEU A N 1
ATOM 740 C CA . LEU A 1 98 ? 4.627 1.457 -2.249 1.00 90.94 98 LEU A CA 1
ATOM 741 C C . LEU A 1 98 ? 4.551 0.632 -0.969 1.00 90.94 98 LEU A C 1
ATOM 743 O O . LEU A 1 98 ? 4.812 -0.573 -0.998 1.00 90.94 98 LEU A O 1
ATOM 747 N N . PRO A 1 99 ? 4.136 1.257 0.137 1.00 88.50 99 PRO A N 1
ATOM 748 C CA . PRO A 1 99 ? 3.760 0.509 1.313 1.00 88.50 99 PRO A CA 1
ATOM 749 C C . PRO A 1 99 ? 2.398 -0.186 1.108 1.00 88.50 99 PRO A C 1
ATOM 751 O O . PRO A 1 99 ? 1.602 0.222 0.253 1.00 88.50 99 PRO A O 1
ATOM 754 N N . PRO A 1 100 ? 2.102 -1.252 1.864 1.00 85.56 100 PRO A N 1
ATOM 755 C CA . PRO A 1 100 ? 0.873 -2.031 1.692 1.00 85.56 100 PRO A CA 1
ATOM 756 C C . PRO A 1 100 ? -0.406 -1.307 2.144 1.00 85.56 100 PRO A C 1
ATOM 758 O O . PRO A 1 100 ? -1.499 -1.658 1.693 1.00 85.56 100 PRO A O 1
ATOM 761 N N . ASP A 1 101 ? -0.282 -0.254 2.954 1.00 85.00 101 ASP A N 1
ATOM 762 C CA . ASP A 1 101 ? -1.369 0.663 3.321 1.00 85.00 101 ASP A CA 1
ATOM 763 C C . ASP A 1 101 ? -1.682 1.704 2.222 1.00 85.00 101 ASP A C 1
ATOM 765 O O . ASP A 1 101 ? -2.617 2.496 2.360 1.00 85.00 101 ASP A O 1
ATOM 769 N N . ALA A 1 102 ? -0.951 1.693 1.097 1.00 88.19 102 ALA A N 1
ATOM 770 C CA . ALA A 1 102 ? -1.149 2.642 0.007 1.00 88.19 102 ALA A CA 1
ATOM 771 C C . ALA A 1 102 ? -2.587 2.629 -0.541 1.00 88.19 102 ALA A C 1
ATOM 773 O O . ALA A 1 102 ? -3.196 1.588 -0.823 1.00 88.19 102 ALA A O 1
ATOM 774 N N . THR A 1 103 ? -3.113 3.825 -0.779 1.00 87.88 103 THR A N 1
ATOM 775 C CA . THR A 1 103 ? -4.427 4.064 -1.382 1.00 87.88 103 THR A CA 1
ATOM 776 C C . THR A 1 103 ? -4.445 3.690 -2.864 1.00 87.88 103 THR A C 1
ATOM 778 O O . THR A 1 103 ? -3.415 3.615 -3.537 1.00 87.88 103 THR A O 1
ATOM 781 N N . ASP A 1 104 ? -5.637 3.495 -3.427 1.00 88.12 104 ASP A N 1
ATOM 782 C CA . ASP A 1 104 ? -5.782 3.160 -4.852 1.00 88.12 104 ASP A CA 1
ATOM 783 C C . ASP A 1 104 ? -5.235 4.272 -5.763 1.00 88.12 104 ASP A C 1
ATOM 785 O O . ASP A 1 104 ? -4.722 4.009 -6.854 1.00 88.12 104 ASP A O 1
ATOM 789 N N . ALA A 1 105 ? -5.326 5.527 -5.314 1.00 88.06 105 ALA A N 1
ATOM 790 C CA . ALA A 1 105 ? -4.764 6.673 -6.015 1.00 88.06 105 ALA A CA 1
ATOM 791 C C . ALA A 1 105 ? -3.229 6.614 -6.053 1.00 88.06 105 ALA A C 1
ATOM 793 O O . ALA A 1 105 ? -2.635 6.852 -7.110 1.00 88.06 105 ALA A O 1
ATOM 794 N N . GLU A 1 106 ? -2.595 6.251 -4.936 1.00 90.50 106 GLU A N 1
ATOM 795 C CA . GLU A 1 106 ? -1.144 6.068 -4.835 1.00 90.50 106 GLU A CA 1
ATOM 796 C C . GLU A 1 106 ? -0.668 4.905 -5.705 1.00 90.50 106 GLU A C 1
ATOM 798 O O . GLU A 1 106 ? 0.265 5.089 -6.486 1.00 90.50 106 GLU A O 1
ATOM 803 N N . VAL A 1 107 ? -1.373 3.768 -5.679 1.00 91.25 107 VAL A N 1
ATOM 804 C CA . VAL A 1 107 ? -1.107 2.605 -6.546 1.00 91.25 107 VAL A CA 1
ATOM 805 C C . VAL A 1 107 ? -1.143 2.992 -8.024 1.00 91.25 107 VAL A C 1
ATOM 807 O O . VAL A 1 107 ? -0.174 2.772 -8.756 1.00 91.25 107 VAL A O 1
ATOM 810 N N . LYS A 1 108 ? -2.221 3.649 -8.469 1.00 91.38 108 LYS A N 1
ATOM 811 C CA . LYS A 1 108 ? -2.350 4.120 -9.858 1.00 91.38 108 LYS A CA 1
ATOM 812 C C . LYS A 1 108 ? -1.261 5.131 -10.220 1.00 91.38 108 LYS A C 1
ATOM 814 O O . LYS A 1 108 ? -0.757 5.128 -11.342 1.00 91.38 108 LYS A O 1
ATOM 819 N N . SER A 1 109 ? -0.902 6.015 -9.292 1.00 93.94 109 SER A N 1
ATOM 820 C CA . SER A 1 109 ? 0.144 7.019 -9.495 1.00 93.94 109 SER A CA 1
ATOM 821 C C . SER A 1 109 ? 1.529 6.383 -9.644 1.00 93.94 109 SER A C 1
ATOM 823 O O . SER A 1 109 ? 2.239 6.698 -10.600 1.00 93.94 109 SER A O 1
ATOM 825 N N . ALA A 1 110 ? 1.894 5.456 -8.757 1.00 93.19 110 ALA A N 1
ATOM 826 C CA . ALA A 1 110 ? 3.173 4.753 -8.793 1.00 93.19 110 ALA A CA 1
ATOM 827 C C . ALA A 1 110 ? 3.324 3.922 -10.070 1.00 93.19 110 ALA A C 1
ATOM 829 O O . ALA A 1 110 ? 4.338 4.048 -10.760 1.00 93.19 110 ALA A O 1
ATOM 830 N N . TYR A 1 111 ? 2.284 3.170 -10.449 1.00 93.88 111 TYR A N 1
ATOM 831 C CA . TYR A 1 111 ? 2.288 2.413 -11.699 1.00 93.88 111 TYR A CA 1
ATOM 832 C C . TYR A 1 111 ? 2.512 3.325 -12.912 1.00 93.88 111 TYR A C 1
ATOM 834 O O . TYR A 1 111 ? 3.413 3.071 -13.708 1.00 93.88 111 TYR A O 1
ATOM 842 N N . ARG A 1 112 ? 1.779 4.444 -13.025 1.00 92.31 112 ARG A N 1
ATOM 843 C CA . ARG A 1 112 ? 1.973 5.408 -14.126 1.00 92.31 112 ARG A CA 1
ATOM 844 C C . ARG A 1 112 ? 3.395 5.970 -14.172 1.00 92.31 112 ARG A C 1
ATOM 846 O O . ARG A 1 112 ? 3.956 6.100 -15.258 1.00 92.31 112 ARG A O 1
ATOM 853 N N . LYS A 1 113 ? 3.991 6.284 -13.017 1.00 92.44 113 LYS A N 1
ATOM 854 C CA . LYS A 1 113 ? 5.378 6.772 -12.929 1.00 92.44 113 LYS A CA 1
ATOM 855 C C . LYS A 1 113 ? 6.380 5.717 -13.407 1.00 92.44 113 LYS A C 1
ATOM 857 O O . LYS A 1 113 ? 7.276 6.044 -14.183 1.00 92.44 113 LYS A O 1
ATOM 862 N N . LEU A 1 114 ? 6.222 4.462 -12.983 1.00 90.50 114 LEU A N 1
ATOM 863 C CA . LEU A 1 114 ? 7.089 3.354 -13.398 1.00 90.50 114 LEU A CA 1
ATOM 864 C C . LEU A 1 114 ? 6.920 3.027 -14.884 1.00 90.50 114 LEU A C 1
ATOM 866 O O . LEU A 1 114 ? 7.915 2.916 -15.598 1.00 90.50 114 LEU A O 1
ATOM 870 N N . ALA A 1 115 ? 5.679 2.970 -15.367 1.00 90.00 115 ALA A N 1
ATOM 871 C CA . ALA A 1 115 ? 5.363 2.756 -16.772 1.00 90.00 115 ALA A CA 1
ATOM 872 C C . ALA A 1 115 ? 5.983 3.847 -17.653 1.00 90.00 115 ALA A C 1
ATOM 874 O O . ALA A 1 115 ? 6.641 3.541 -18.638 1.00 90.00 115 ALA A O 1
ATOM 875 N N . ALA A 1 116 ? 5.866 5.118 -17.260 1.00 89.88 116 ALA A N 1
ATOM 876 C CA . ALA A 1 116 ? 6.472 6.230 -17.987 1.00 89.88 116 ALA A CA 1
ATOM 877 C C . ALA A 1 116 ? 8.008 6.241 -17.927 1.00 89.88 116 ALA A C 1
ATOM 879 O O . ALA A 1 116 ? 8.634 6.842 -18.802 1.00 89.88 116 ALA A O 1
ATOM 880 N N . ARG A 1 117 ? 8.621 5.632 -16.904 1.00 87.50 117 ARG A N 1
ATOM 881 C CA . ARG A 1 117 ? 10.081 5.544 -16.742 1.00 87.50 117 ARG A CA 1
ATOM 882 C C . ARG A 1 117 ? 10.687 4.392 -17.539 1.00 87.50 117 ARG A C 1
ATOM 884 O O . ARG A 1 117 ? 11.771 4.554 -18.086 1.00 87.50 117 ARG A O 1
ATOM 891 N N . PHE A 1 118 ? 10.003 3.253 -17.589 1.00 88.06 118 PHE A N 1
ATOM 892 C CA . PHE A 1 118 ? 10.498 2.018 -18.201 1.00 88.06 118 PHE A CA 1
ATOM 893 C C . PHE A 1 118 ? 9.777 1.648 -19.505 1.00 88.06 118 PHE A C 1
ATOM 895 O O . PHE A 1 118 ? 9.928 0.528 -19.983 1.00 88.06 118 PHE A O 1
ATOM 902 N N . HIS A 1 119 ? 9.001 2.572 -20.086 1.00 85.12 119 HIS A N 1
ATOM 903 C CA . HIS A 1 119 ? 8.285 2.342 -21.340 1.00 85.12 119 HIS A CA 1
ATOM 904 C C . HIS A 1 119 ? 9.249 1.886 -22.453 1.00 85.12 119 HIS A C 1
ATOM 906 O O . HIS A 1 119 ? 10.304 2.512 -22.609 1.00 85.12 119 HIS A O 1
ATOM 912 N N . PRO A 1 120 ? 8.893 0.866 -23.260 1.00 79.00 120 PRO A N 1
ATOM 913 C CA . PRO A 1 120 ? 9.765 0.333 -24.311 1.00 79.00 120 PRO A CA 1
ATOM 914 C C . PRO A 1 120 ? 10.227 1.400 -25.310 1.00 79.00 120 PRO A C 1
ATOM 916 O O . PRO A 1 120 ? 11.379 1.380 -25.722 1.00 79.00 120 PRO A O 1
ATOM 919 N N . ASP A 1 121 ? 9.372 2.379 -25.616 1.00 85.75 121 ASP A N 1
ATOM 920 C CA . ASP A 1 121 ? 9.710 3.536 -26.464 1.00 85.75 121 ASP A CA 1
ATOM 921 C C . ASP A 1 121 ? 10.920 4.325 -25.923 1.00 85.75 121 ASP A C 1
ATOM 923 O O . ASP A 1 121 ? 11.901 4.550 -26.625 1.00 85.75 121 ASP A O 1
ATOM 927 N N . LYS A 1 122 ? 10.934 4.624 -24.618 1.00 79.50 122 LYS A N 1
ATOM 928 C CA . LYS A 1 122 ? 12.051 5.340 -23.980 1.00 79.50 122 LYS A CA 1
ATOM 929 C C . LYS A 1 122 ? 13.285 4.465 -23.784 1.00 79.50 122 LYS A C 1
ATOM 931 O O . LYS A 1 122 ? 14.393 4.982 -23.667 1.00 79.50 122 LYS A O 1
ATOM 936 N N . ALA A 1 123 ? 13.095 3.150 -23.720 1.00 78.88 123 ALA A N 1
ATOM 937 C CA . ALA A 1 123 ? 14.174 2.183 -23.594 1.00 78.88 123 ALA A CA 1
ATOM 938 C C . ALA A 1 123 ? 14.814 1.816 -24.945 1.00 78.88 123 ALA A C 1
ATOM 940 O O . ALA A 1 123 ? 15.892 1.226 -24.948 1.00 78.88 123 ALA A O 1
ATOM 941 N N . ALA A 1 124 ? 14.202 2.192 -26.074 1.00 77.31 124 ALA A N 1
ATOM 942 C CA . ALA A 1 124 ? 14.666 1.841 -27.418 1.00 77.31 124 ALA A CA 1
ATOM 943 C C . ALA A 1 124 ? 16.060 2.399 -27.754 1.00 77.31 124 ALA A C 1
ATOM 945 O O . ALA A 1 124 ? 16.786 1.814 -28.553 1.00 77.31 124 ALA A O 1
ATOM 946 N N . HIS A 1 125 ? 16.457 3.506 -27.119 1.00 82.94 125 HIS A N 1
ATOM 947 C CA . HIS A 1 125 ? 17.773 4.127 -27.299 1.00 82.94 125 HIS A CA 1
ATOM 948 C C . HIS A 1 125 ? 18.841 3.618 -26.316 1.00 82.94 125 HIS A C 1
ATOM 950 O O . HIS A 1 125 ? 19.989 4.059 -26.370 1.00 82.94 125 HIS A O 1
ATOM 956 N N . LEU A 1 126 ? 18.483 2.727 -25.386 1.00 83.62 126 LEU A N 1
ATOM 957 C CA . LEU A 1 126 ? 19.412 2.198 -24.390 1.00 83.62 126 LEU A CA 1
ATOM 958 C C . LEU A 1 126 ? 20.244 1.044 -24.957 1.00 83.62 126 LEU A C 1
ATOM 960 O O . LEU A 1 126 ? 19.817 0.309 -25.844 1.00 83.62 126 LEU A O 1
ATOM 964 N N . ALA A 1 127 ? 21.427 0.830 -24.375 1.00 88.62 127 ALA A N 1
ATOM 965 C CA . ALA A 1 127 ? 22.223 -0.359 -24.658 1.00 88.62 127 ALA A CA 1
ATOM 966 C C . ALA A 1 127 ? 21.403 -1.642 -24.383 1.00 88.62 127 ALA A C 1
ATOM 968 O O . ALA A 1 127 ? 20.616 -1.651 -23.431 1.00 88.62 127 ALA A O 1
ATOM 969 N N . PRO A 1 128 ? 21.625 -2.751 -25.120 1.00 86.75 128 PRO A N 1
ATOM 970 C CA . PRO A 1 128 ? 20.780 -3.950 -25.049 1.00 86.75 128 PRO A CA 1
ATOM 971 C C . PRO A 1 128 ? 20.502 -4.459 -23.627 1.00 86.75 128 PRO A C 1
ATOM 973 O O . PRO A 1 128 ? 19.359 -4.735 -23.276 1.00 86.75 128 PRO A O 1
ATOM 976 N N . LYS A 1 129 ? 21.526 -4.489 -22.761 1.00 88.38 129 LYS A N 1
ATOM 977 C CA . LYS A 1 129 ? 21.382 -4.897 -21.350 1.00 88.38 129 LYS A CA 1
ATOM 978 C C . LYS A 1 129 ? 20.470 -3.969 -20.540 1.00 88.38 129 LYS A C 1
ATOM 980 O O . LYS A 1 129 ? 19.727 -4.429 -19.678 1.00 88.38 129 LYS A O 1
ATOM 985 N N . ALA A 1 130 ? 20.538 -2.664 -20.785 1.00 85.81 130 ALA A N 1
ATOM 986 C CA . ALA A 1 130 ? 19.719 -1.679 -20.087 1.00 85.81 130 ALA A CA 1
ATOM 987 C C . ALA A 1 130 ? 18.270 -1.687 -20.602 1.00 85.81 130 ALA A C 1
ATOM 989 O O . ALA A 1 130 ? 17.344 -1.583 -19.798 1.00 85.81 130 ALA A O 1
ATOM 990 N N . ALA A 1 131 ? 18.070 -1.888 -21.909 1.00 86.94 131 ALA A N 1
ATOM 991 C CA . ALA A 1 131 ? 16.745 -2.086 -22.494 1.00 86.94 131 ALA A CA 1
ATOM 992 C C . ALA A 1 131 ? 16.064 -3.351 -21.938 1.00 86.94 131 ALA A C 1
ATOM 994 O O . ALA A 1 131 ? 14.906 -3.301 -21.526 1.00 86.94 131 ALA A O 1
ATOM 995 N N . GLU A 1 132 ? 16.800 -4.461 -21.826 1.00 88.94 132 GLU A N 1
ATOM 996 C CA . GLU A 1 132 ? 16.299 -5.704 -21.228 1.00 88.94 132 GLU A CA 1
ATOM 997 C C . GLU A 1 132 ? 15.908 -5.518 -19.751 1.00 88.94 132 GLU A C 1
ATOM 999 O O . GLU A 1 132 ? 14.837 -5.949 -19.321 1.00 88.94 132 GLU A O 1
ATOM 1004 N N . GLN A 1 133 ? 16.735 -4.824 -18.962 1.00 87.88 133 GLN A N 1
ATOM 1005 C CA . GLN A 1 133 ? 16.406 -4.509 -17.568 1.00 87.88 133 GLN A CA 1
ATOM 1006 C C . GLN A 1 133 ? 15.171 -3.608 -17.442 1.00 87.88 133 GLN A C 1
ATOM 1008 O O . GLN A 1 133 ? 14.353 -3.822 -16.546 1.00 87.88 133 GLN A O 1
ATOM 1013 N N . ALA A 1 134 ? 15.022 -2.614 -18.322 1.00 87.81 134 ALA A N 1
ATOM 1014 C CA . ALA A 1 134 ? 13.838 -1.763 -18.356 1.00 87.81 134 ALA A CA 1
ATOM 1015 C C . ALA A 1 134 ? 12.579 -2.582 -18.677 1.00 87.81 134 ALA A C 1
ATOM 1017 O O . ALA A 1 134 ? 11.591 -2.465 -17.956 1.00 87.81 134 ALA A O 1
ATOM 1018 N N . ALA A 1 135 ? 12.643 -3.479 -19.666 1.00 88.75 135 AL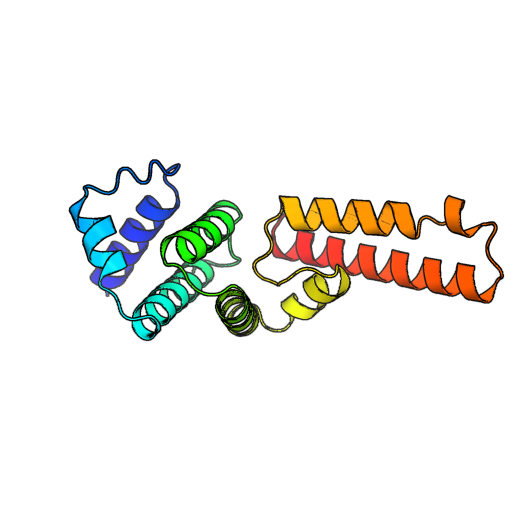A A N 1
ATOM 1019 C CA . ALA A 1 135 ? 11.540 -4.372 -20.014 1.00 88.75 135 ALA A CA 1
ATOM 1020 C C . ALA A 1 135 ? 11.141 -5.287 -18.844 1.00 88.75 135 ALA A C 1
ATOM 1022 O O . ALA A 1 135 ? 9.961 -5.375 -18.508 1.00 88.75 135 ALA A O 1
ATOM 1023 N N . ARG A 1 136 ? 12.117 -5.899 -18.156 1.00 91.00 136 ARG A N 1
ATOM 1024 C CA . ARG A 1 136 ? 11.860 -6.729 -16.963 1.00 91.00 136 ARG A CA 1
ATOM 1025 C C . ARG A 1 136 ? 11.176 -5.936 -15.846 1.00 91.00 136 ARG A C 1
ATOM 1027 O O . ARG A 1 136 ? 10.221 -6.420 -15.248 1.00 91.00 136 ARG A O 1
ATOM 1034 N N . ARG A 1 137 ? 11.634 -4.707 -15.577 1.00 89.44 137 ARG A N 1
ATOM 1035 C CA . ARG A 1 137 ? 11.030 -3.827 -14.558 1.00 89.44 137 ARG A CA 1
ATOM 1036 C C . ARG A 1 137 ? 9.631 -3.360 -14.944 1.00 89.44 137 ARG A C 1
ATOM 1038 O O . ARG A 1 137 ? 8.763 -3.293 -14.081 1.00 89.44 137 ARG A O 1
ATOM 1045 N N . PHE A 1 138 ? 9.413 -3.048 -16.218 1.00 90.69 138 PHE A N 1
ATOM 1046 C CA . PHE A 1 138 ? 8.099 -2.680 -16.734 1.00 90.69 138 PHE A CA 1
ATOM 1047 C C . PHE A 1 138 ? 7.103 -3.831 -16.574 1.00 90.69 138 PHE A C 1
ATOM 1049 O O . PHE A 1 138 ? 6.002 -3.618 -16.072 1.00 90.69 138 PHE A O 1
ATOM 1056 N N . GLN A 1 139 ? 7.517 -5.048 -16.935 1.00 92.31 139 GLN A N 1
ATOM 1057 C CA . GLN A 1 139 ? 6.693 -6.241 -16.784 1.00 92.31 139 GLN A CA 1
ATOM 1058 C C . GLN A 1 139 ? 6.363 -6.510 -15.311 1.00 92.31 139 GLN A C 1
ATOM 1060 O O . GLN A 1 139 ? 5.191 -6.611 -14.970 1.00 92.31 139 GLN A O 1
ATOM 1065 N N . ALA A 1 140 ? 7.362 -6.496 -14.421 1.00 91.56 140 ALA A N 1
ATOM 1066 C CA . ALA A 1 140 ? 7.141 -6.689 -12.987 1.00 91.56 140 ALA A CA 1
ATOM 1067 C C . ALA A 1 140 ? 6.186 -5.641 -12.384 1.00 91.56 140 ALA A C 1
ATOM 1069 O O . ALA A 1 140 ? 5.295 -5.984 -11.609 1.00 91.56 140 ALA A O 1
ATOM 1070 N N . ALA A 1 141 ? 6.328 -4.366 -12.764 1.00 92.12 141 ALA A N 1
ATOM 1071 C CA . ALA A 1 141 ? 5.427 -3.306 -12.312 1.00 92.12 141 ALA A CA 1
ATOM 1072 C C . ALA A 1 141 ? 3.99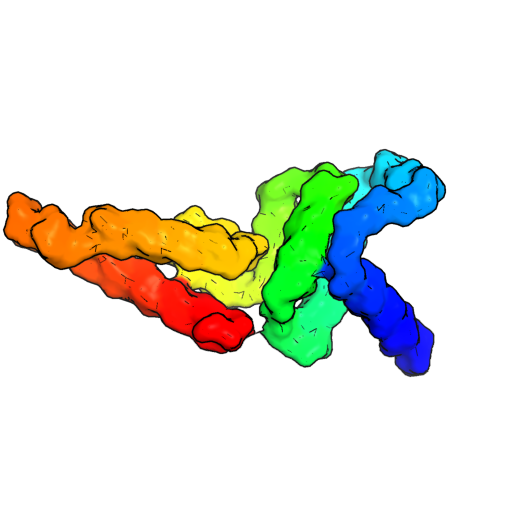3 -3.503 -12.831 1.00 92.12 141 ALA A C 1
ATOM 1074 O O . ALA A 1 141 ? 3.034 -3.238 -12.107 1.00 92.12 141 ALA A O 1
ATOM 1075 N N . ARG A 1 142 ? 3.836 -3.970 -14.074 1.00 92.69 142 ARG A N 1
ATOM 1076 C CA . ARG A 1 142 ? 2.528 -4.294 -14.651 1.00 92.69 142 ARG A CA 1
ATOM 1077 C C . ARG A 1 142 ? 1.875 -5.467 -13.926 1.00 92.69 142 ARG A C 1
ATOM 1079 O O . ARG A 1 142 ? 0.722 -5.339 -13.533 1.00 92.69 142 ARG A O 1
ATOM 1086 N N . ASP A 1 143 ? 2.607 -6.554 -13.709 1.00 93.31 143 ASP A N 1
ATOM 1087 C CA . ASP A 1 143 ? 2.092 -7.754 -13.041 1.00 93.31 143 ASP A CA 1
ATOM 1088 C C . ASP A 1 143 ? 1.675 -7.448 -11.598 1.00 93.31 143 ASP A C 1
ATOM 1090 O O . ASP A 1 143 ? 0.580 -7.807 -11.173 1.00 93.31 143 ASP A O 1
ATOM 1094 N N . ALA A 1 144 ? 2.500 -6.691 -10.868 1.00 92.00 144 ALA A N 1
ATOM 1095 C CA . ALA A 1 144 ? 2.160 -6.229 -9.527 1.00 92.00 144 ALA A CA 1
ATOM 1096 C C . ALA A 1 144 ? 0.906 -5.341 -9.512 1.00 92.00 144 ALA A C 1
ATOM 1098 O O . ALA A 1 144 ? 0.049 -5.497 -8.644 1.00 92.00 144 ALA A O 1
ATOM 1099 N N . TYR A 1 145 ? 0.773 -4.420 -10.470 1.00 92.94 145 TYR A N 1
ATOM 1100 C CA . TYR A 1 145 ? -0.402 -3.558 -10.566 1.00 92.94 145 TYR A CA 1
ATOM 1101 C C . TYR A 1 145 ? -1.680 -4.347 -10.881 1.00 92.94 145 TYR A C 1
ATOM 1103 O O . TYR A 1 145 ? -2.699 -4.113 -10.235 1.00 92.94 145 TYR A O 1
ATOM 1111 N N . GLU A 1 146 ? -1.636 -5.286 -11.828 1.00 92.25 146 GLU A N 1
ATOM 1112 C CA . GLU A 1 146 ? -2.781 -6.144 -12.164 1.00 92.25 146 GLU A CA 1
ATOM 1113 C C . GLU A 1 146 ? -3.204 -7.014 -10.975 1.00 92.25 146 GLU A C 1
ATOM 1115 O O . GLU A 1 146 ? -4.394 -7.108 -10.675 1.00 92.25 146 GLU A O 1
ATOM 1120 N N . GLU A 1 147 ? -2.251 -7.575 -10.231 1.00 90.69 147 GLU A N 1
ATOM 1121 C CA . GLU A 1 147 ? -2.574 -8.385 -9.058 1.00 90.69 147 GLU A CA 1
ATOM 1122 C C . GLU A 1 147 ? -3.176 -7.542 -7.927 1.00 90.69 147 GLU A C 1
ATOM 1124 O O . GLU A 1 147 ? -4.199 -7.913 -7.350 1.00 90.69 147 GLU A O 1
ATOM 1129 N N . ILE A 1 148 ? -2.643 -6.341 -7.674 1.00 88.88 148 ILE A N 1
ATOM 1130 C CA . ILE A 1 148 ? -3.259 -5.395 -6.732 1.00 88.88 148 ILE A CA 1
ATOM 1131 C C . ILE A 1 148 ? -4.672 -5.018 -7.191 1.00 88.88 148 ILE A C 1
ATOM 1133 O O . ILE A 1 148 ? -5.580 -4.928 -6.363 1.00 88.88 148 ILE A O 1
ATOM 1137 N N . ARG A 1 149 ? -4.896 -4.815 -8.496 1.00 89.69 149 ARG A N 1
ATOM 1138 C CA . ARG A 1 149 ? -6.242 -4.547 -9.015 1.00 89.69 149 ARG A CA 1
ATOM 1139 C C . ARG A 1 149 ? -7.185 -5.715 -8.782 1.00 89.69 149 ARG A C 1
ATOM 1141 O O . ARG A 1 149 ? -8.304 -5.484 -8.332 1.00 89.69 149 ARG A O 1
ATOM 1148 N N . ARG A 1 150 ? -6.731 -6.944 -9.029 1.00 86.75 150 ARG A N 1
ATOM 1149 C CA . ARG A 1 150 ? -7.503 -8.168 -8.798 1.00 86.75 150 ARG A CA 1
ATOM 1150 C C . ARG A 1 150 ? -7.888 -8.315 -7.326 1.00 86.75 150 ARG A C 1
ATOM 1152 O O . ARG A 1 150 ? -9.055 -8.550 -7.031 1.00 86.75 150 ARG A O 1
ATOM 1159 N N . LEU A 1 151 ? -6.936 -8.110 -6.414 1.00 83.25 151 LEU A N 1
ATOM 1160 C CA . LEU A 1 151 ? -7.156 -8.168 -4.963 1.00 83.25 151 LEU A CA 1
ATOM 1161 C C . LEU A 1 151 ? -8.124 -7.085 -4.465 1.00 83.25 151 LEU A C 1
ATOM 1163 O O . LEU A 1 151 ? -8.838 -7.298 -3.487 1.00 83.25 151 LEU A O 1
ATOM 1167 N N . ARG A 1 152 ? -8.144 -5.920 -5.124 1.00 83.06 152 ARG A N 1
ATOM 1168 C CA . ARG A 1 152 ? -8.952 -4.755 -4.727 1.00 83.06 152 ARG A CA 1
ATOM 1169 C C . ARG A 1 152 ? -10.265 -4.599 -5.503 1.00 83.06 152 ARG A C 1
ATOM 1171 O O . ARG A 1 152 ? -11.058 -3.736 -5.142 1.00 83.06 152 ARG A O 1
ATOM 1178 N N . GLY A 1 153 ? -10.495 -5.391 -6.552 1.00 78.56 153 GLY A N 1
ATOM 1179 C CA . GLY A 1 153 ? -11.655 -5.255 -7.442 1.00 78.56 153 GLY A CA 1
ATOM 1180 C C . GLY A 1 153 ? -11.665 -3.959 -8.271 1.00 78.56 153 GLY A C 1
ATOM 1181 O O . GLY A 1 153 ? -12.728 -3.370 -8.458 1.00 78.56 153 GLY A O 1
ATOM 1182 N N . LEU A 1 154 ? -10.490 -3.489 -8.717 1.00 71.31 154 LEU A N 1
ATOM 1183 C CA . LEU A 1 154 ? -10.285 -2.228 -9.464 1.00 71.31 154 LEU A CA 1
ATOM 1184 C C . LEU A 1 154 ? -10.365 -2.359 -10.986 1.00 71.31 154 LEU A C 1
ATOM 1186 O O . LEU A 1 154 ? -9.859 -3.357 -11.534 1.00 71.31 154 LEU A O 1
#

Secondary structure (DSSP, 8-state):
-HHHHHHHHHHHHHHTS-------HHHHHHHHTS-HHHHHHHHHHHHHHHHTTSSPPHHHHHHHHHHHHHTT--HHHHHHHHHHHHGGGHHHHHHTT--TT--HHHHHHHHHHHHHHH-HHHHTTS-HHHHHHHHHHHHHHHHHHHHHHHHHT-

Foldseek 3Di:
DVPVVVVLVVVVVVLQDDDPPVPPVVVLVVLVPDDLVVLLVVLLVLLCSQPVVHFRALSSLVSSVVSCVSSVHDPVSVLVSLCVSVPPLQVLCVLLVHRSSDHPVRLVVSLVVLCVVLPLVVLVPPDPVSNVVSVVSNVSNVVSSVVVCVSHVD